Protein AF-A0A2G9QJ22-F1 (afdb_monomer)

pLDDT: mean 87.69, std 11.63, range [51.34, 98.25]

Secondary structure (DSSP, 8-state):
-PPPTT-EEEEEEES-GGGS-HHHHHHHHHHHEEEEEEEEEE--TT-EEEE-TT-HHHHHHHHHHHHHHHGGG--HHHHHHHHS-TTT-----EEEE--HHHHHHHHHTSTHHHHHHHH-HHHHHHHHHHHHT-

Nearest PDB structures (foldseek):
  3g5t-assembly1_A  TM=6.408E-01  e=1.961E-02  Saccharomyces cerevisiae
  5nno-assembly1_B  TM=2.660E-01  e=1.309E+00  Trypanosoma brucei
  4zwt-assembly1_C  TM=2.761E-01  e=7.210E+00  Tequatrovirus T4

InterPro domains:
  IPR013216 Methyltransferase type 11 [PF08241] (4-41)
  IPR029063 S-adenosyl-L-methionine-dependent methyltransferase superfamily [G3DSA:3.40.50.150] (1-134)
  IPR029063 S-adenosyl-L-methionine-dependent methyltransferase superfamily [SSF53335] (4-89)
  IPR051052 Diverse substrate methyltransferase [PTHR44942] (3-127)

Radius of gyration: 18.24 Å; Cα contacts (8 Å, |Δi|>4): 134; chains: 1; bounding box: 42×34×46 Å

Organism: Aquarana catesbeiana (NCBI:txid8400)

Sequence (134 aa):
MSVGEASVDLLTSSVAAHYFTIEPFLKEVDRILKPGGCLAIFTFLPSIEVHYKDCSEQMTQVFAEMVDSLAPYEHKKIKHLRNGYKEMIENIVTKIRMPLARLLGFIQTFPMYPIYLQTKPEEAKKMMRTAEER

Mean predicted aligned error: 5.73 Å

Foldseek 3Di:
DDAQFQAAQEAEDEPPPLVDDVPVVVVVVNRRHHVNHDYYYDYAPPAEFEDEDPCRVVLRVLLVVLVVLLVVQDDPSVVCVVPPCPVPDDPDHHYDYDDLVVSLVVSCPPPSLVVCCVVPVVVSVVSSVVSVVD

Structure (mmCIF, N/CA/C/O backbone):
data_AF-A0A2G9QJ22-F1
#
_entry.id   AF-A0A2G9QJ22-F1
#
loop_
_atom_site.group_PDB
_atom_site.id
_atom_site.type_symbol
_atom_site.label_atom_id
_atom_site.label_alt_id
_atom_site.label_comp_id
_atom_site.label_asym_id
_atom_site.label_entity_id
_atom_site.label_seq_id
_atom_site.pdbx_PDB_ins_code
_atom_site.Cartn_x
_atom_site.Cartn_y
_atom_site.Cartn_z
_atom_site.occupancy
_atom_site.B_iso_or_equiv
_atom_site.auth_seq_id
_atom_site.auth_comp_id
_atom_site.auth_asym_id
_atom_site.auth_atom_id
_atom_site.pdbx_PDB_model_num
ATOM 1 N N . MET A 1 1 ? 26.737 3.025 -7.957 1.00 56.22 1 MET A N 1
ATOM 2 C CA . MET A 1 1 ? 26.806 1.872 -8.879 1.00 56.22 1 MET A CA 1
ATOM 3 C C . MET A 1 1 ? 25.707 2.075 -9.909 1.00 56.22 1 MET A C 1
ATOM 5 O O . MET A 1 1 ? 24.576 2.276 -9.487 1.00 56.22 1 MET A O 1
ATOM 9 N N . SER A 1 2 ? 26.024 2.157 -11.202 1.00 84.19 2 SER A N 1
ATOM 10 C CA . SER A 1 2 ? 25.013 2.270 -12.265 1.00 84.19 2 SER A CA 1
ATOM 11 C C . SER A 1 2 ? 24.601 0.880 -12.749 1.00 84.19 2 SER A C 1
ATOM 13 O O . SER A 1 2 ? 25.402 -0.054 -12.713 1.00 84.19 2 SER A O 1
ATOM 15 N N . VAL A 1 3 ? 23.346 0.736 -13.173 1.00 91.56 3 VAL A N 1
ATOM 16 C CA . VAL A 1 3 ? 22.840 -0.497 -13.791 1.00 91.56 3 VAL A CA 1
ATOM 17 C C . VAL A 1 3 ? 23.264 -0.516 -15.262 1.00 91.56 3 VAL A C 1
ATOM 19 O O . VAL A 1 3 ? 23.168 0.511 -15.944 1.00 91.56 3 VAL A O 1
ATOM 22 N N . GLY A 1 4 ? 23.766 -1.659 -15.731 1.00 95.69 4 GLY A N 1
ATOM 23 C CA . GLY A 1 4 ? 24.213 -1.840 -17.112 1.00 95.69 4 GLY A CA 1
ATOM 24 C C . GLY A 1 4 ? 23.077 -1.684 -18.125 1.00 95.69 4 GLY A C 1
ATOM 25 O O . GLY A 1 4 ? 21.899 -1.766 -17.783 1.00 95.69 4 GLY A O 1
ATOM 26 N N . GLU A 1 5 ? 23.433 -1.419 -19.378 1.00 97.19 5 GLU A N 1
ATOM 27 C CA . GLU A 1 5 ? 22.467 -1.478 -20.481 1.00 97.19 5 GLU A CA 1
ATOM 28 C C . GLU A 1 5 ? 22.064 -2.928 -20.741 1.00 97.19 5 GLU A C 1
ATOM 30 O O . GLU A 1 5 ? 22.910 -3.820 -20.646 1.00 97.19 5 GLU A O 1
ATOM 35 N N . ALA A 1 6 ? 20.784 -3.161 -21.047 1.00 97.12 6 ALA A N 1
ATOM 36 C CA . ALA A 1 6 ? 20.231 -4.489 -21.318 1.00 97.12 6 ALA A CA 1
ATOM 37 C C . ALA A 1 6 ? 20.720 -5.571 -20.328 1.00 97.12 6 ALA A C 1
ATOM 39 O O . ALA A 1 6 ? 21.077 -6.685 -20.714 1.00 97.12 6 ALA A O 1
ATOM 40 N N . SER A 1 7 ? 20.783 -5.240 -19.034 1.00 97.62 7 SER A N 1
ATOM 41 C CA . SER A 1 7 ? 21.314 -6.129 -17.994 1.00 97.62 7 SER A CA 1
ATOM 42 C C . SER A 1 7 ? 20.243 -6.689 -17.060 1.00 97.62 7 SER A C 1
ATOM 44 O O . SER A 1 7 ? 20.546 -7.566 -16.256 1.00 97.62 7 SER A O 1
ATOM 46 N N . VAL A 1 8 ? 19.007 -6.193 -17.143 1.00 97.81 8 VAL A N 1
ATOM 47 C CA . VAL A 1 8 ? 17.914 -6.523 -16.222 1.00 97.81 8 VAL A CA 1
ATOM 48 C C . VAL A 1 8 ? 16.861 -7.378 -16.923 1.00 97.81 8 VAL A C 1
ATOM 50 O O . VAL A 1 8 ? 16.349 -7.008 -17.975 1.00 97.81 8 VAL A O 1
ATOM 53 N N . ASP A 1 9 ? 16.519 -8.518 -16.324 1.00 97.56 9 ASP A N 1
ATOM 54 C CA . ASP A 1 9 ? 15.427 -9.380 -16.795 1.00 97.56 9 ASP A CA 1
ATOM 55 C C . ASP A 1 9 ? 14.061 -8.927 -16.247 1.00 97.56 9 ASP A C 1
ATOM 57 O O . ASP A 1 9 ? 13.062 -8.945 -16.961 1.00 97.56 9 ASP A O 1
ATOM 61 N N . LEU A 1 10 ? 14.017 -8.493 -14.982 1.00 95.81 10 LEU A N 1
ATOM 62 C CA . LEU A 1 10 ? 12.803 -8.054 -14.292 1.00 95.81 10 LEU A CA 1
ATOM 63 C C . LEU A 1 10 ? 13.075 -6.793 -13.469 1.00 95.81 10 LEU A C 1
ATOM 65 O O . LEU A 1 10 ? 13.927 -6.788 -12.580 1.00 95.81 10 LEU A O 1
ATOM 69 N N . LEU A 1 11 ? 12.296 -5.747 -13.728 1.00 94.44 11 LEU A N 1
ATOM 70 C CA . LEU A 1 11 ? 12.246 -4.525 -12.940 1.00 94.44 11 LEU A CA 1
ATOM 71 C C . LEU A 1 11 ? 10.888 -4.428 -12.249 1.00 94.44 11 LEU A C 1
ATOM 73 O O . LEU A 1 11 ? 9.846 -4.529 -12.892 1.00 94.44 11 LEU A O 1
ATOM 77 N N . THR A 1 12 ? 10.889 -4.182 -10.942 1.00 92.25 12 THR A N 1
ATOM 78 C CA . THR A 1 12 ? 9.652 -4.033 -10.170 1.00 92.25 12 THR A CA 1
ATOM 79 C C . THR A 1 12 ? 9.559 -2.670 -9.500 1.00 92.25 12 THR A C 1
ATOM 81 O O . THR A 1 12 ? 10.532 -2.220 -8.895 1.00 92.25 12 THR A O 1
ATOM 84 N N . SER A 1 13 ? 8.374 -2.059 -9.507 1.00 88.94 13 SER A N 1
ATOM 85 C CA . SER A 1 13 ? 8.044 -0.925 -8.636 1.00 88.94 13 SER A CA 1
ATOM 86 C C . SER A 1 13 ? 6.803 -1.244 -7.809 1.00 88.94 13 SER A C 1
ATOM 88 O O . SER A 1 13 ? 5.695 -1.335 -8.335 1.00 88.94 13 SER A O 1
ATOM 90 N N . SER A 1 14 ? 6.996 -1.405 -6.501 1.00 85.69 14 SER A N 1
ATOM 91 C CA . SER A 1 14 ? 5.926 -1.689 -5.545 1.00 85.69 14 SER A CA 1
ATOM 92 C C . SER A 1 14 ? 5.569 -0.422 -4.781 1.00 85.69 14 SER A C 1
ATOM 94 O O . SER A 1 14 ? 6.407 0.120 -4.062 1.00 85.69 14 SER A O 1
ATOM 96 N N . VAL A 1 15 ? 4.339 0.072 -4.947 1.00 82.44 15 VAL A N 1
ATOM 97 C CA . VAL A 1 15 ? 3.783 1.209 -4.183 1.00 82.44 15 VAL A CA 1
ATOM 98 C C . VAL A 1 15 ? 4.616 2.500 -4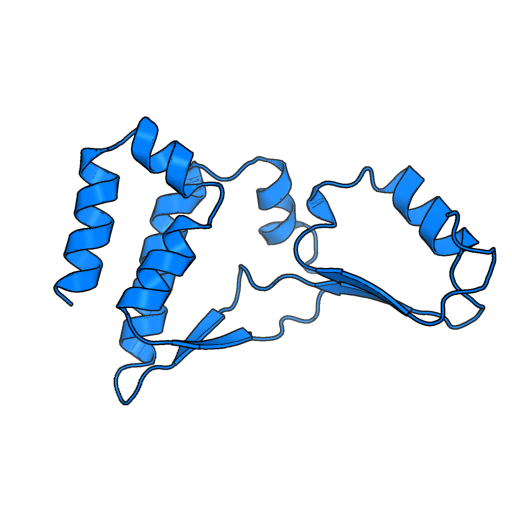.315 1.00 82.44 15 VAL A C 1
ATOM 100 O O . VAL A 1 15 ? 4.526 3.394 -3.483 1.00 82.44 15 VAL A O 1
ATOM 103 N N . ALA A 1 16 ? 5.417 2.643 -5.377 1.00 86.50 16 ALA A N 1
ATOM 104 C CA . ALA A 1 16 ? 6.346 3.771 -5.523 1.00 86.50 16 ALA A CA 1
ATOM 105 C C . 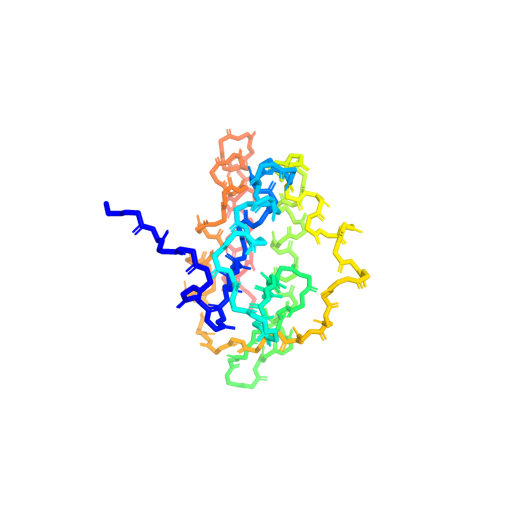ALA A 1 16 ? 6.255 4.497 -6.870 1.00 86.50 16 ALA A C 1
ATOM 107 O O . ALA A 1 16 ? 6.544 5.690 -6.927 1.00 86.50 16 ALA A O 1
ATOM 108 N N . ALA A 1 17 ? 5.802 3.830 -7.936 1.00 84.19 17 ALA A N 1
ATOM 109 C CA . ALA A 1 17 ? 5.822 4.378 -9.298 1.00 84.19 17 ALA A CA 1
ATOM 110 C C . ALA A 1 17 ? 5.142 5.755 -9.435 1.00 84.19 17 ALA A C 1
ATOM 112 O O . ALA A 1 17 ? 5.591 6.608 -10.192 1.00 84.19 17 ALA A O 1
ATOM 113 N N . HIS A 1 18 ? 4.114 6.025 -8.629 1.00 82.12 18 HIS A N 1
ATOM 114 C CA . HIS A 1 18 ? 3.408 7.307 -8.593 1.00 82.12 18 HIS A CA 1
ATOM 115 C C . HIS A 1 18 ? 4.243 8.502 -8.082 1.00 82.12 18 HIS A C 1
ATOM 117 O O . HIS A 1 18 ? 3.814 9.651 -8.205 1.00 82.12 18 HIS A O 1
ATOM 123 N N . TYR A 1 19 ? 5.428 8.268 -7.511 1.00 86.56 19 TYR A N 1
ATOM 124 C CA . TYR A 1 19 ? 6.372 9.327 -7.150 1.00 86.56 19 TYR A CA 1
ATOM 125 C C . TYR A 1 19 ? 7.313 9.720 -8.287 1.00 86.56 19 TYR A C 1
ATOM 127 O O . TYR A 1 19 ? 7.878 10.817 -8.225 1.00 86.56 19 TYR A O 1
ATOM 135 N N . PHE A 1 20 ? 7.465 8.869 -9.302 1.00 88.12 20 PHE A N 1
ATOM 136 C CA . PHE A 1 20 ? 8.432 9.057 -10.375 1.00 88.12 20 PHE A CA 1
ATOM 137 C C . PHE A 1 20 ? 7.954 10.073 -11.410 1.00 88.12 20 PHE A C 1
ATOM 139 O O . PHE A 1 20 ? 6.758 10.262 -11.637 1.00 88.12 20 PHE A O 1
ATOM 146 N N . THR A 1 21 ? 8.917 10.704 -12.077 1.00 88.56 21 THR A N 1
ATOM 147 C CA . THR A 1 21 ? 8.658 11.383 -13.345 1.00 88.56 21 THR A CA 1
ATOM 148 C C . THR A 1 21 ? 8.633 10.311 -14.431 1.00 88.56 21 THR A C 1
ATOM 150 O O . THR A 1 21 ? 9.654 9.670 -14.675 1.00 88.56 21 THR A O 1
ATOM 153 N N . ILE A 1 22 ? 7.468 10.096 -15.047 1.00 84.25 22 ILE A N 1
ATOM 154 C CA . ILE A 1 22 ? 7.218 8.941 -15.924 1.00 84.25 22 ILE A CA 1
ATOM 155 C C . ILE A 1 22 ? 8.178 8.899 -17.117 1.00 84.25 22 ILE A C 1
ATOM 157 O O . ILE A 1 22 ? 8.787 7.865 -17.357 1.00 84.25 22 ILE A O 1
ATOM 161 N N . GLU A 1 23 ? 8.381 10.011 -17.825 1.00 89.50 23 GLU A N 1
ATOM 162 C CA . GLU A 1 23 ? 9.232 10.026 -19.024 1.00 89.50 23 GLU A CA 1
ATOM 163 C C . GLU A 1 23 ? 10.702 9.635 -18.755 1.00 89.50 23 GLU A C 1
ATOM 165 O O . GLU A 1 23 ? 11.191 8.714 -19.410 1.00 89.50 23 GLU A O 1
ATOM 170 N N . PRO A 1 24 ? 11.434 10.259 -17.804 1.00 93.75 24 PRO A N 1
ATOM 171 C CA . PRO A 1 24 ? 12.780 9.808 -17.449 1.00 93.75 24 PRO A CA 1
ATOM 172 C C . PRO A 1 24 ? 12.825 8.369 -16.934 1.00 93.75 24 PRO A C 1
ATOM 174 O O . PRO A 1 24 ? 13.774 7.650 -17.226 1.00 93.75 24 PRO A O 1
ATOM 177 N N . PHE A 1 25 ? 11.807 7.949 -16.177 1.00 92.38 25 PHE A N 1
ATOM 178 C CA . PHE A 1 25 ? 11.732 6.590 -15.653 1.00 92.38 25 PHE A CA 1
ATOM 179 C C . PHE A 1 25 ? 11.626 5.559 -16.780 1.00 92.38 25 PHE A C 1
ATOM 181 O O . PHE A 1 25 ? 12.405 4.613 -16.798 1.00 92.38 25 PHE A O 1
ATOM 188 N N . LEU A 1 26 ? 10.727 5.764 -17.746 1.00 91.38 26 LEU A N 1
ATOM 189 C CA . LEU A 1 26 ? 10.548 4.844 -18.872 1.00 91.38 26 LEU A CA 1
ATOM 190 C C . LEU A 1 26 ? 11.781 4.788 -19.783 1.00 91.38 26 LEU A C 1
ATOM 192 O O . LEU A 1 26 ? 12.165 3.705 -20.205 1.00 91.38 26 LEU A O 1
ATOM 196 N N . LYS A 1 27 ? 12.472 5.915 -20.005 1.00 94.94 27 LYS A N 1
ATOM 197 C CA . LYS A 1 27 ? 13.751 5.914 -20.742 1.00 94.94 27 LYS A CA 1
ATOM 198 C C . LYS A 1 27 ? 14.803 5.029 -20.076 1.00 94.94 27 LYS A C 1
ATOM 200 O O . LYS A 1 27 ? 15.550 4.336 -20.758 1.00 94.94 27 LYS A O 1
ATOM 205 N N . GLU A 1 28 ? 14.868 5.061 -18.749 1.00 96.38 28 GLU A N 1
ATOM 206 C CA . GLU A 1 28 ? 15.812 4.233 -18.003 1.00 96.38 28 GLU A CA 1
ATOM 207 C C . GLU A 1 28 ? 15.387 2.762 -17.985 1.00 96.38 28 GLU A C 1
ATOM 209 O O . GLU A 1 28 ? 16.238 1.887 -18.115 1.00 96.38 28 GLU A O 1
ATOM 214 N N . VAL A 1 29 ? 14.082 2.485 -17.888 1.00 94.69 29 VAL A N 1
ATOM 215 C CA . VAL A 1 29 ? 13.515 1.134 -18.029 1.00 94.69 29 VAL A CA 1
ATOM 216 C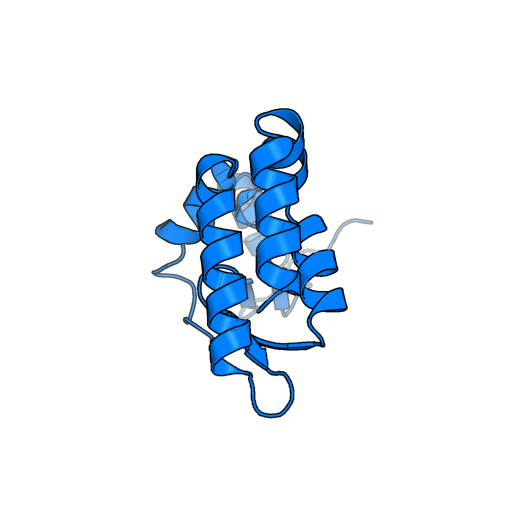 C . VAL A 1 29 ? 13.941 0.522 -19.366 1.00 94.69 29 VAL A C 1
ATOM 218 O O . VAL A 1 29 ? 14.508 -0.569 -19.372 1.00 94.69 29 VAL A O 1
ATOM 221 N N . ASP A 1 30 ? 13.740 1.244 -20.471 1.00 95.56 30 ASP A N 1
ATOM 222 C CA . ASP A 1 30 ? 14.104 0.787 -21.817 1.00 95.56 30 ASP A CA 1
ATOM 223 C C . ASP A 1 30 ? 15.612 0.554 -21.958 1.00 95.56 30 ASP A C 1
ATOM 225 O O . ASP A 1 30 ? 16.041 -0.403 -22.600 1.00 95.56 30 ASP A O 1
ATOM 229 N N . ARG A 1 31 ? 16.435 1.404 -21.330 1.00 97.62 31 ARG A N 1
ATOM 230 C CA . ARG A 1 31 ? 17.896 1.276 -21.365 1.00 97.62 31 ARG A CA 1
ATOM 231 C C . ARG A 1 31 ? 18.382 0.011 -20.653 1.00 97.62 31 ARG A C 1
ATOM 233 O O . ARG A 1 31 ? 19.322 -0.633 -21.118 1.00 97.62 31 ARG A O 1
ATOM 240 N N . ILE A 1 32 ? 17.808 -0.318 -19.494 1.00 97.50 32 ILE A N 1
ATOM 241 C CA . ILE A 1 32 ? 18.342 -1.378 -18.623 1.00 97.50 32 ILE A CA 1
ATOM 242 C C . ILE A 1 32 ? 17.709 -2.747 -18.862 1.00 97.50 32 ILE A C 1
ATOM 244 O O . ILE A 1 32 ? 18.345 -3.754 -18.540 1.00 97.50 32 ILE A O 1
ATOM 248 N N . LEU A 1 33 ? 16.483 -2.812 -19.388 1.00 97.88 33 LEU A N 1
ATOM 249 C CA . LEU A 1 33 ? 15.818 -4.083 -19.658 1.00 97.88 33 LEU A CA 1
ATOM 250 C C . LEU A 1 33 ? 16.442 -4.791 -20.862 1.00 97.88 33 LEU A C 1
ATOM 252 O O . LEU A 1 33 ? 16.747 -4.195 -21.892 1.00 97.88 33 LEU A O 1
ATOM 256 N N . LYS A 1 34 ? 16.620 -6.105 -20.735 1.00 98.25 34 LYS A N 1
ATOM 257 C CA . LYS A 1 34 ? 16.968 -6.974 -21.864 1.00 98.25 34 LYS A CA 1
ATOM 258 C C . LYS A 1 34 ? 15.817 -7.036 -22.876 1.00 98.25 34 LYS A C 1
ATOM 260 O O . LYS A 1 34 ? 14.661 -6.853 -22.488 1.00 98.25 34 LYS A O 1
ATOM 265 N N . PRO A 1 35 ? 16.082 -7.403 -24.144 1.00 96.50 35 PRO A N 1
ATOM 266 C CA . PRO A 1 35 ? 15.025 -7.846 -25.049 1.00 96.50 35 PRO A CA 1
ATOM 267 C C . PRO A 1 35 ? 14.189 -8.959 -24.394 1.00 96.50 35 PRO A C 1
ATOM 269 O O . PRO A 1 35 ? 14.733 -9.981 -23.983 1.00 96.50 35 PRO A O 1
ATOM 272 N N . GLY A 1 36 ? 12.877 -8.743 -24.266 1.00 93.88 36 GLY A N 1
ATOM 273 C CA . GLY A 1 36 ? 11.965 -9.660 -23.568 1.00 93.88 36 GLY A CA 1
ATOM 274 C C . GLY A 1 36 ? 11.927 -9.520 -22.038 1.00 93.88 36 GLY A C 1
ATOM 275 O O . GLY A 1 36 ? 11.225 -10.288 -21.385 1.00 93.88 36 GLY A O 1
ATOM 276 N N . GLY A 1 37 ? 12.651 -8.558 -21.462 1.00 94.81 37 GLY A N 1
ATOM 277 C CA . GLY A 1 37 ? 12.573 -8.217 -20.044 1.00 94.81 37 GLY A CA 1
ATOM 278 C C . GLY A 1 37 ? 11.230 -7.589 -19.662 1.00 94.81 37 GLY A C 1
ATOM 279 O O . GLY A 1 37 ? 10.490 -7.087 -20.508 1.00 94.81 37 GLY A O 1
ATOM 280 N N . CYS A 1 38 ? 10.908 -7.614 -18.369 1.00 93.56 38 CYS A N 1
ATOM 281 C CA . CYS A 1 38 ? 9.608 -7.190 -17.855 1.00 93.56 38 CYS A CA 1
ATOM 282 C C . CYS A 1 38 ? 9.730 -6.026 -16.866 1.00 93.56 38 CYS A C 1
ATOM 284 O O . CYS A 1 38 ? 10.545 -6.060 -15.943 1.00 93.56 38 CYS A O 1
ATOM 286 N N . LEU A 1 39 ? 8.862 -5.024 -17.020 1.00 91.50 39 LEU A N 1
ATOM 287 C CA . LEU A 1 39 ? 8.546 -4.055 -15.976 1.00 91.50 39 LEU A CA 1
ATOM 288 C C . LEU A 1 39 ? 7.218 -4.454 -15.321 1.00 91.50 39 LEU A C 1
ATOM 290 O O . LEU A 1 39 ? 6.183 -4.471 -15.982 1.00 91.50 39 LEU A O 1
ATOM 294 N N . ALA A 1 40 ? 7.239 -4.703 -14.013 1.00 87.69 40 ALA A N 1
ATOM 295 C CA . ALA A 1 40 ? 6.046 -4.951 -13.212 1.00 87.69 40 ALA A CA 1
ATOM 296 C C . ALA A 1 40 ? 5.833 -3.819 -12.195 1.00 87.69 40 ALA A C 1
ATOM 298 O O . ALA A 1 40 ? 6.650 -3.592 -11.299 1.00 87.69 40 ALA A O 1
ATOM 299 N N . ILE A 1 41 ? 4.712 -3.109 -12.309 1.00 83.75 41 ILE A N 1
ATOM 300 C CA . ILE A 1 41 ? 4.297 -2.084 -11.345 1.00 83.75 41 ILE A CA 1
ATOM 301 C C . ILE A 1 41 ? 3.085 -2.612 -10.586 1.00 83.75 41 ILE A C 1
ATOM 303 O O . ILE A 1 41 ? 2.121 -3.050 -11.203 1.00 83.75 41 ILE A O 1
ATOM 307 N N . PHE A 1 42 ? 3.112 -2.559 -9.256 1.00 79.50 42 PHE A N 1
ATOM 308 C CA . PHE A 1 42 ? 2.003 -3.046 -8.438 1.00 79.50 42 PHE A CA 1
ATOM 309 C C . PHE A 1 42 ? 1.778 -2.207 -7.179 1.00 79.50 42 PHE A C 1
ATOM 311 O O . PHE A 1 42 ? 2.656 -1.495 -6.687 1.00 79.50 42 PHE A O 1
ATOM 318 N N . THR A 1 43 ? 0.553 -2.278 -6.665 1.00 77.44 43 THR A N 1
ATOM 319 C CA . THR A 1 43 ? 0.100 -1.614 -5.439 1.00 77.44 43 THR A CA 1
ATOM 320 C C . THR A 1 43 ? -0.893 -2.515 -4.714 1.00 77.44 43 THR A C 1
ATOM 322 O O . THR A 1 43 ? -1.502 -3.379 -5.337 1.00 77.44 43 THR A O 1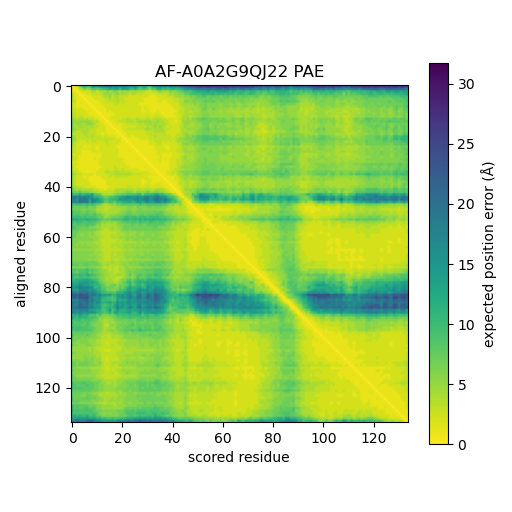
ATOM 325 N N . PHE A 1 44 ? -1.075 -2.310 -3.411 1.00 71.88 44 PHE A N 1
ATOM 326 C CA . PHE A 1 44 ? -2.032 -3.077 -2.604 1.00 71.88 44 PHE A CA 1
ATOM 327 C C . PHE A 1 44 ? -3.262 -2.260 -2.170 1.00 71.88 44 PHE A C 1
ATOM 329 O O . PHE A 1 44 ? -4.230 -2.816 -1.665 1.00 71.88 44 PHE A O 1
ATOM 336 N N . LEU A 1 45 ? -3.252 -0.933 -2.344 1.00 66.38 45 LEU A N 1
ATOM 337 C CA . LEU A 1 45 ? -4.173 -0.040 -1.627 1.00 66.38 45 LEU A CA 1
ATOM 338 C C . LEU A 1 45 ? -5.647 0.033 -2.08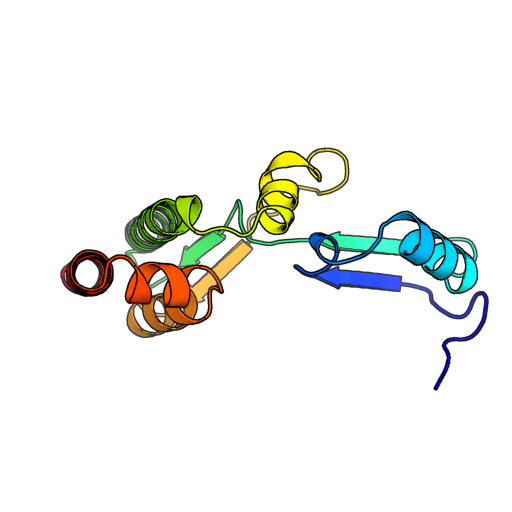2 1.00 66.38 45 LEU A C 1
ATOM 340 O O . LEU A 1 45 ? -6.415 0.645 -1.342 1.00 66.38 45 LEU A O 1
ATOM 344 N N . PRO A 1 46 ? -6.118 -0.568 -3.192 1.00 60.53 46 PRO A N 1
ATOM 345 C CA . PRO A 1 46 ? -7.563 -0.686 -3.393 1.00 60.53 46 PRO A CA 1
ATOM 346 C C . PRO A 1 46 ? -8.152 -2.041 -2.970 1.00 60.53 46 PRO A C 1
ATOM 348 O O . PRO A 1 46 ? -9.370 -2.183 -2.999 1.00 60.53 46 PRO A O 1
ATOM 351 N N . SER A 1 47 ? -7.355 -3.058 -2.614 1.00 72.44 47 SER A N 1
ATOM 352 C CA . SER A 1 47 ? -7.883 -4.424 -2.439 1.00 72.44 47 SER A CA 1
ATOM 353 C C . SER A 1 47 ? -7.089 -5.235 -1.416 1.00 72.44 47 SER A C 1
ATOM 355 O O . SER A 1 47 ? -6.327 -6.129 -1.783 1.00 72.44 47 SER A O 1
ATOM 357 N N . ILE A 1 48 ? -7.269 -4.926 -0.129 1.00 85.88 48 ILE A N 1
ATOM 358 C CA . ILE A 1 48 ? -6.735 -5.732 0.976 1.00 85.88 48 ILE A CA 1
ATOM 359 C C . ILE A 1 48 ? -7.871 -6.452 1.699 1.00 85.88 48 ILE A C 1
ATOM 361 O O . ILE A 1 48 ? -8.828 -5.819 2.131 1.00 85.88 48 ILE A O 1
ATOM 365 N N . GLU A 1 49 ? -7.696 -7.753 1.912 1.00 91.88 49 GLU A N 1
ATOM 366 C CA . GLU A 1 49 ? -8.439 -8.522 2.910 1.00 91.88 49 GLU A CA 1
ATOM 367 C C . GLU A 1 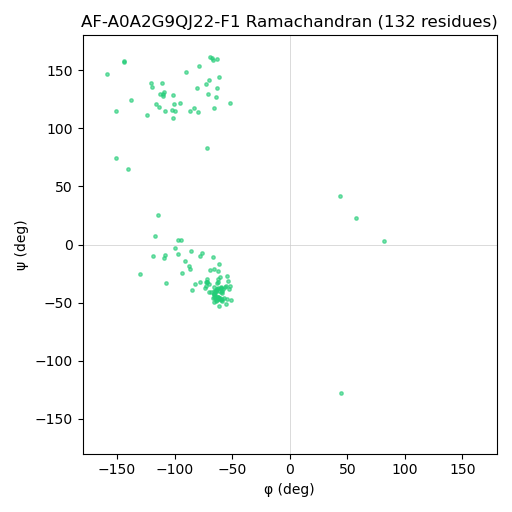49 ? -7.564 -8.726 4.149 1.00 91.88 49 GLU A C 1
ATOM 369 O O . GLU A 1 49 ? -6.429 -9.213 4.048 1.00 91.88 49 GLU A O 1
ATOM 374 N N . VAL A 1 50 ? -8.098 -8.402 5.325 1.00 93.88 50 VAL A N 1
ATOM 375 C CA . VAL A 1 50 ? -7.411 -8.594 6.605 1.00 93.88 50 VAL A CA 1
ATOM 376 C C . VAL A 1 50 ? -7.947 -9.845 7.280 1.00 93.88 50 VAL A C 1
ATOM 378 O O . VAL A 1 50 ? -9.066 -9.885 7.775 1.00 93.88 50 VAL A O 1
ATOM 381 N N . HIS A 1 51 ? -7.123 -10.885 7.309 1.00 94.06 51 HIS A N 1
ATOM 382 C CA . HIS A 1 51 ? -7.474 -12.186 7.859 1.00 94.06 51 HIS A CA 1
ATOM 383 C C . HIS A 1 51 ? -7.010 -12.306 9.310 1.00 94.06 51 HIS A C 1
ATOM 385 O O . HIS A 1 51 ? -5.811 -12.218 9.601 1.00 94.06 51 HIS A O 1
ATOM 391 N N . TYR A 1 52 ? -7.946 -12.569 10.217 1.00 93.50 52 TYR A N 1
ATOM 392 C CA . TYR A 1 52 ? -7.644 -12.842 11.618 1.00 93.50 52 TYR A CA 1
ATOM 393 C C . TYR A 1 52 ? -8.698 -13.770 12.216 1.00 93.50 52 TYR A C 1
ATOM 395 O O . TYR A 1 52 ? -9.859 -13.394 12.340 1.00 93.50 52 TYR A O 1
ATOM 403 N N . LYS A 1 53 ? -8.268 -14.978 12.600 1.00 91.62 53 LYS A N 1
ATOM 404 C CA . LYS A 1 53 ? -9.128 -16.009 13.202 1.00 91.62 53 LYS A CA 1
ATOM 405 C C . LYS A 1 53 ? -10.460 -16.139 12.435 1.00 91.62 53 LYS A C 1
ATOM 407 O O . LYS A 1 53 ? -10.445 -16.310 11.219 1.00 91.62 53 LYS A O 1
ATOM 412 N N . ASP A 1 54 ? -11.572 -16.065 13.149 1.00 92.38 54 ASP A N 1
ATOM 413 C CA . ASP A 1 54 ? -12.955 -16.144 12.698 1.00 92.38 54 ASP A CA 1
ATOM 414 C C . ASP A 1 54 ? -13.598 -14.770 12.421 1.00 92.38 54 ASP A C 1
ATOM 416 O O . ASP A 1 54 ? -14.760 -14.716 12.036 1.00 92.38 54 ASP A O 1
ATOM 420 N N . CYS A 1 55 ? -12.852 -13.662 12.536 1.00 92.19 55 CYS A N 1
ATOM 421 C CA . CYS A 1 55 ? -13.368 -12.299 12.349 1.00 92.19 55 CYS A CA 1
ATOM 422 C C . CYS A 1 55 ? -12.770 -11.552 11.139 1.00 92.19 55 CYS A C 1
ATOM 424 O O . CYS A 1 55 ? -12.757 -10.323 11.100 1.00 92.19 55 CYS A O 1
ATOM 426 N N . SER A 1 56 ? -12.291 -12.269 10.116 1.00 93.75 56 SER A N 1
ATOM 427 C CA . SER A 1 56 ? -11.661 -11.679 8.918 1.00 93.75 56 SER A CA 1
ATOM 428 C C . SER A 1 56 ? -12.542 -10.666 8.169 1.00 93.75 56 SER A C 1
ATOM 430 O O . SER A 1 56 ? -12.040 -9.660 7.668 1.00 93.75 56 SER A O 1
ATOM 432 N N . GLU A 1 57 ? -13.856 -10.892 8.096 1.00 93.56 57 GLU A N 1
ATOM 433 C CA . GLU A 1 57 ? -14.788 -9.950 7.458 1.00 93.56 57 GLU A CA 1
ATOM 434 C C . GLU A 1 57 ? -14.860 -8.631 8.239 1.00 93.56 57 GLU A C 1
ATOM 436 O O . GLU A 1 57 ? -14.623 -7.560 7.680 1.00 93.56 57 GLU A O 1
ATOM 441 N N . GLN A 1 58 ? -15.059 -8.716 9.557 1.00 93.75 58 GLN A N 1
ATOM 442 C CA . GLN A 1 58 ? -15.059 -7.562 10.457 1.00 93.75 58 GLN A CA 1
ATOM 443 C C . GLN A 1 58 ? -13.722 -6.808 10.415 1.00 93.75 58 GLN A C 1
ATOM 445 O O . GLN A 1 58 ? -13.701 -5.582 10.354 1.00 93.75 58 GLN A O 1
ATOM 450 N N . MET A 1 59 ? -12.599 -7.527 10.394 1.00 94.19 59 MET A N 1
ATOM 451 C CA . MET A 1 59 ? -11.260 -6.942 10.298 1.00 94.19 59 MET A CA 1
ATOM 452 C C . MET A 1 59 ? -11.028 -6.214 8.973 1.00 94.19 59 MET A C 1
ATOM 454 O O . MET A 1 59 ? -10.434 -5.135 8.952 1.00 94.19 59 MET A O 1
ATOM 458 N N . THR A 1 60 ? -11.513 -6.783 7.870 1.00 93.94 60 THR A N 1
ATOM 459 C CA . THR A 1 60 ? -11.447 -6.154 6.546 1.00 93.94 60 THR A CA 1
ATOM 460 C C . THR A 1 60 ? -12.306 -4.891 6.503 1.00 93.94 60 THR A C 1
ATOM 462 O O . THR A 1 60 ? -11.862 -3.868 5.985 1.00 93.94 60 THR A O 1
ATOM 465 N N . GLN A 1 61 ? -13.486 -4.925 7.125 1.00 93.38 61 GLN A N 1
ATOM 466 C CA . GLN A 1 61 ? -14.374 -3.772 7.239 1.00 93.38 61 GLN A CA 1
ATOM 467 C C . GLN A 1 61 ? -13.761 -2.646 8.087 1.00 93.38 61 GLN A C 1
ATOM 469 O O . GLN A 1 61 ? -13.749 -1.492 7.662 1.00 93.38 61 GLN A O 1
ATOM 474 N N . VAL A 1 62 ? -13.185 -2.969 9.253 1.00 93.50 62 VAL A N 1
ATOM 475 C CA . VAL A 1 62 ? -12.463 -1.998 10.097 1.00 93.50 62 VAL A CA 1
ATOM 476 C C . VAL A 1 62 ? -11.322 -1.351 9.314 1.00 93.50 62 VAL A C 1
ATOM 478 O O . VAL A 1 62 ? -11.184 -0.130 9.324 1.00 93.50 62 VAL A O 1
ATOM 481 N N . PHE A 1 63 ? -10.532 -2.146 8.589 1.00 93.38 63 PHE A N 1
ATOM 482 C CA . PHE A 1 63 ? -9.466 -1.616 7.745 1.00 93.38 63 PHE A CA 1
ATOM 483 C C . PHE A 1 63 ? -9.998 -0.650 6.678 1.00 93.38 63 PHE A C 1
ATOM 485 O O . PHE A 1 63 ? -9.464 0.451 6.547 1.00 93.38 63 PHE A O 1
ATOM 492 N N . ALA A 1 64 ? -11.053 -1.030 5.951 1.00 91.94 64 ALA A N 1
ATOM 493 C CA . ALA A 1 64 ? -11.646 -0.198 4.908 1.00 91.94 64 ALA A CA 1
ATOM 494 C C . ALA A 1 64 ? -12.124 1.159 5.454 1.00 91.94 64 ALA A C 1
ATOM 496 O O . ALA A 1 64 ? -11.753 2.199 4.916 1.00 91.94 64 ALA A O 1
ATOM 497 N N . GLU A 1 65 ? -12.845 1.169 6.578 1.00 92.88 65 GLU A N 1
ATOM 498 C CA . GLU A 1 65 ? -13.336 2.403 7.209 1.00 92.88 65 GLU A CA 1
ATOM 499 C C . GLU A 1 65 ? -12.206 3.325 7.691 1.00 92.88 65 GLU A C 1
ATOM 501 O O . GLU A 1 65 ? -12.284 4.555 7.570 1.00 92.88 65 GLU A O 1
ATOM 506 N N . MET A 1 66 ? -11.130 2.745 8.233 1.00 93.81 66 MET A N 1
ATOM 507 C CA . MET A 1 66 ? -9.952 3.514 8.635 1.00 93.81 66 MET A CA 1
ATOM 508 C C . MET A 1 66 ? -9.255 4.128 7.416 1.00 93.81 66 MET A C 1
ATOM 510 O O . MET A 1 66 ? -8.878 5.298 7.452 1.00 93.81 66 MET A O 1
ATOM 514 N N . VAL A 1 67 ? -9.115 3.378 6.319 1.00 91.69 67 VAL A N 1
ATOM 515 C CA . VAL A 1 67 ? -8.542 3.893 5.065 1.00 91.69 67 VAL A CA 1
ATOM 516 C C . VAL A 1 67 ? -9.416 4.996 4.464 1.00 91.69 67 VAL A C 1
ATOM 518 O O . VAL A 1 67 ? -8.883 6.014 4.019 1.00 91.69 67 VAL A O 1
ATOM 521 N N . ASP A 1 68 ? -10.740 4.858 4.502 1.00 91.06 68 ASP A N 1
ATOM 522 C CA . ASP A 1 68 ? -11.671 5.886 4.024 1.00 91.06 68 ASP A CA 1
ATOM 523 C C . ASP A 1 68 ? -11.571 7.180 4.838 1.00 91.06 68 ASP A C 1
ATOM 525 O O . ASP A 1 68 ? -11.558 8.273 4.270 1.00 91.06 68 ASP A O 1
ATOM 529 N N . SER A 1 69 ? -11.387 7.069 6.157 1.00 93.31 69 SER A N 1
ATOM 530 C CA . SER A 1 69 ? -11.135 8.222 7.034 1.00 93.31 69 SER A CA 1
ATOM 531 C C . SER A 1 69 ? -9.834 8.958 6.680 1.00 93.31 69 SER A C 1
ATOM 533 O O . SER A 1 69 ? -9.727 10.171 6.866 1.00 93.31 69 SER A O 1
ATOM 535 N N . LEU A 1 70 ? -8.842 8.242 6.139 1.00 92.31 70 LEU A N 1
ATOM 536 C CA . LEU A 1 70 ? -7.554 8.797 5.718 1.00 92.31 70 LEU A CA 1
ATOM 537 C C . LEU A 1 70 ? -7.555 9.348 4.286 1.00 92.31 70 LEU A C 1
ATOM 539 O O . LEU A 1 70 ? -6.713 10.192 3.964 1.00 92.31 70 LEU A O 1
ATOM 543 N N . ALA A 1 71 ? -8.495 8.927 3.438 1.00 89.56 71 ALA A N 1
ATOM 544 C CA . ALA A 1 71 ? -8.556 9.297 2.024 1.00 89.56 71 ALA A CA 1
ATOM 545 C C . ALA A 1 71 ? -8.506 10.821 1.746 1.00 89.56 71 ALA A C 1
ATOM 547 O O . ALA A 1 71 ? -7.828 11.227 0.794 1.00 89.56 71 ALA A O 1
ATOM 548 N N . PRO A 1 72 ? -9.135 11.709 2.551 1.00 91.50 72 PRO A N 1
ATOM 549 C CA . PRO A 1 72 ? -9.042 13.158 2.343 1.00 91.50 72 PRO A CA 1
ATOM 550 C C . PRO A 1 72 ? -7.622 13.727 2.481 1.00 91.50 72 PRO A C 1
ATOM 552 O O . PRO A 1 72 ? -7.329 14.783 1.918 1.00 91.50 72 PRO A O 1
ATOM 555 N N . TYR A 1 73 ? -6.744 13.026 3.200 1.00 91.38 73 TYR A N 1
ATOM 556 C CA . TYR A 1 73 ? -5.374 13.438 3.510 1.00 91.38 73 TYR A CA 1
ATOM 557 C C . TYR A 1 73 ? -4.336 12.823 2.559 1.00 91.38 73 TYR A C 1
ATOM 559 O O . TYR A 1 73 ? -3.133 13.018 2.733 1.00 91.38 73 TYR A O 1
ATOM 567 N N . GLU A 1 74 ? -4.779 12.081 1.541 1.00 87.00 74 GLU A N 1
ATOM 568 C CA . GLU A 1 74 ? -3.901 11.523 0.517 1.00 87.00 74 GLU A CA 1
ATOM 569 C C . GLU A 1 74 ? -3.209 12.618 -0.298 1.00 87.00 74 GLU A C 1
ATOM 571 O O . GLU A 1 74 ? -3.828 13.554 -0.819 1.00 87.00 74 GLU A O 1
ATOM 576 N N . HIS A 1 75 ? -1.903 12.450 -0.502 1.00 85.69 75 HIS A N 1
ATOM 577 C CA . HIS A 1 75 ? -1.160 13.287 -1.432 1.00 85.69 75 HIS A CA 1
ATOM 578 C C . HIS A 1 75 ? -1.721 13.128 -2.856 1.00 85.69 75 HIS A C 1
ATOM 580 O O . HIS A 1 75 ? -2.071 12.026 -3.276 1.00 85.69 75 HIS A O 1
ATOM 586 N N . LYS A 1 76 ? -1.738 14.205 -3.656 1.00 82.69 76 LYS A N 1
ATOM 587 C CA . LYS A 1 76 ? -2.275 14.183 -5.036 1.00 82.69 76 LYS A CA 1
ATOM 588 C C . LYS A 1 76 ? -1.679 13.058 -5.893 1.00 82.69 76 LYS A C 1
ATOM 590 O O . LYS A 1 76 ? -2.393 12.438 -6.672 1.00 82.69 76 LYS A O 1
ATOM 595 N N . LYS A 1 77 ? -0.394 12.747 -5.684 1.00 77.94 77 LYS A N 1
ATOM 596 C CA . LYS A 1 77 ? 0.303 11.638 -6.358 1.00 77.94 77 LYS A CA 1
ATOM 597 C C . LYS A 1 77 ? -0.275 10.253 -6.022 1.00 77.94 77 LYS A C 1
ATOM 599 O O . LYS A 1 77 ? -0.297 9.394 -6.891 1.00 77.94 77 LYS A O 1
ATOM 604 N N . ILE A 1 78 ? -0.786 10.043 -4.807 1.00 75.50 78 ILE A N 1
ATOM 605 C CA . ILE A 1 78 ? -1.413 8.778 -4.381 1.00 75.50 78 ILE A CA 1
ATOM 606 C C . ILE A 1 78 ? -2.780 8.600 -5.049 1.00 75.50 78 ILE A C 1
ATOM 608 O O . ILE A 1 78 ? -3.138 7.486 -5.413 1.00 75.50 78 ILE A O 1
ATOM 612 N N . LYS A 1 79 ? -3.517 9.682 -5.333 1.00 70.12 79 LYS A N 1
ATOM 613 C CA . LYS A 1 79 ? -4.796 9.589 -6.065 1.00 70.12 79 LYS A CA 1
ATOM 614 C C . LYS A 1 79 ? -4.629 8.988 -7.467 1.00 70.12 79 LYS A C 1
ATOM 616 O O . LYS A 1 79 ? -5.534 8.320 -7.964 1.00 70.12 79 LYS A O 1
ATOM 621 N N . HIS A 1 80 ? -3.455 9.149 -8.082 1.00 66.62 80 HIS A N 1
ATOM 622 C CA . HIS A 1 80 ? -3.121 8.474 -9.337 1.00 66.62 80 HIS A CA 1
ATOM 623 C C . HIS A 1 80 ? -2.940 6.956 -9.178 1.00 66.62 80 HIS A C 1
ATOM 625 O O . HIS A 1 80 ? -3.143 6.247 -10.153 1.00 66.62 80 HIS A O 1
ATOM 631 N N . LEU A 1 81 ? -2.645 6.421 -7.984 1.00 65.62 81 LEU A N 1
ATOM 632 C CA . LEU A 1 81 ? -2.672 4.968 -7.753 1.00 65.62 81 LEU A CA 1
ATOM 633 C C . LEU A 1 81 ? -4.085 4.397 -7.898 1.00 65.62 81 LEU A C 1
ATOM 635 O O . LEU A 1 81 ? -4.258 3.351 -8.512 1.00 65.62 81 LEU A O 1
ATOM 639 N N . ARG A 1 82 ? -5.091 5.094 -7.355 1.00 62.50 82 ARG A N 1
ATOM 640 C CA . ARG A 1 82 ? -6.497 4.654 -7.389 1.00 62.50 82 ARG A CA 1
ATOM 641 C C . ARG A 1 82 ? -7.123 4.763 -8.784 1.00 62.50 82 ARG A C 1
ATOM 643 O O . ARG A 1 82 ? -7.960 3.940 -9.144 1.00 62.50 82 ARG A O 1
ATOM 650 N N . ASN A 1 83 ? -6.695 5.751 -9.573 1.00 62.19 83 ASN A N 1
ATOM 651 C CA . ASN A 1 83 ? -7.306 6.057 -10.871 1.00 62.19 83 ASN A CA 1
ATOM 652 C C . ASN A 1 83 ? -6.454 5.654 -12.087 1.00 62.19 83 ASN A C 1
ATOM 654 O O . ASN A 1 83 ? -7.009 5.327 -13.128 1.00 62.19 83 ASN A O 1
ATOM 658 N N . GLY A 1 84 ? -5.126 5.717 -11.981 1.00 51.34 84 GLY A N 1
ATOM 659 C CA . GLY A 1 84 ? -4.207 5.810 -13.124 1.00 51.34 84 GLY A CA 1
ATOM 660 C C . GLY A 1 84 ? -3.543 4.509 -13.564 1.00 51.34 84 GLY A C 1
ATOM 661 O O . GLY A 1 84 ? -2.831 4.515 -14.559 1.00 51.34 84 GLY A O 1
ATOM 662 N N . TYR A 1 85 ? -3.775 3.401 -12.862 1.00 55.34 85 TYR A N 1
ATOM 663 C CA . TYR A 1 85 ? -3.195 2.107 -13.230 1.00 55.34 85 TYR A CA 1
ATOM 664 C C . TYR A 1 85 ? -4.228 1.044 -13.605 1.00 55.34 85 TYR A C 1
ATOM 666 O O . TYR A 1 85 ? -3.858 -0.104 -13.817 1.00 55.34 85 TYR A O 1
ATOM 674 N N . LYS A 1 86 ? -5.513 1.400 -13.723 1.00 55.16 86 LYS A N 1
ATOM 675 C CA . LYS A 1 86 ? -6.572 0.439 -14.080 1.00 55.16 86 LYS A CA 1
ATOM 676 C C . LYS A 1 86 ? -6.300 -0.328 -15.381 1.00 55.16 86 LYS A C 1
ATOM 678 O O . LYS A 1 86 ? -6.785 -1.439 -15.521 1.00 55.16 86 LYS A O 1
ATOM 683 N N . GLU A 1 87 ? -5.535 0.255 -16.302 1.00 52.72 87 GLU A N 1
ATOM 684 C CA . GLU A 1 87 ? -5.172 -0.363 -17.585 1.00 52.72 87 GLU A CA 1
ATOM 685 C C . GLU A 1 87 ? -3.861 -1.171 -17.531 1.00 52.72 87 GLU A C 1
ATOM 687 O O . GLU A 1 87 ? -3.590 -1.949 -18.437 1.00 52.72 87 GLU A O 1
ATOM 692 N N . MET A 1 88 ? -3.048 -1.009 -16.478 1.00 54.41 88 MET A N 1
ATOM 693 C CA . MET A 1 88 ? -1.713 -1.621 -16.349 1.00 54.41 88 MET A CA 1
ATOM 694 C C . MET A 1 88 ? -1.570 -2.570 -15.150 1.00 54.41 88 MET A C 1
ATOM 696 O O . MET A 1 88 ? -0.549 -3.240 -15.025 1.00 54.4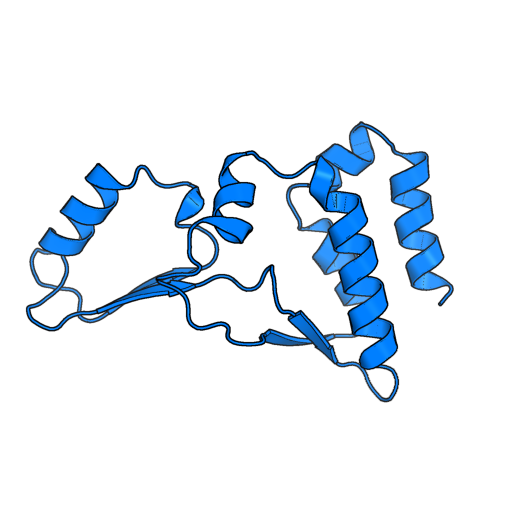1 88 MET A O 1
ATOM 700 N N . ILE A 1 89 ? -2.550 -2.606 -14.246 1.00 58.59 89 ILE A N 1
ATOM 701 C CA . ILE A 1 89 ? -2.516 -3.416 -13.027 1.00 58.59 89 ILE A CA 1
ATOM 702 C C . ILE A 1 89 ? -3.628 -4.456 -13.083 1.00 58.59 89 ILE A C 1
ATOM 704 O O . ILE A 1 89 ? -4.812 -4.123 -13.121 1.00 58.59 89 ILE A O 1
ATOM 708 N N . GLU A 1 90 ? -3.240 -5.726 -13.013 1.00 61.59 90 GLU A N 1
ATOM 709 C CA . GLU A 1 90 ? -4.162 -6.786 -12.624 1.00 61.59 90 GLU A CA 1
ATOM 710 C C . GLU A 1 90 ? -4.610 -6.545 -11.176 1.00 61.59 90 GLU A C 1
ATOM 712 O O . GLU A 1 90 ? -3.787 -6.372 -10.273 1.00 61.59 90 GLU A O 1
ATOM 717 N N . ASN A 1 91 ? -5.924 -6.517 -10.942 1.00 63.84 91 ASN A N 1
ATOM 718 C CA . ASN A 1 91 ? -6.485 -6.349 -9.602 1.00 63.84 91 ASN A CA 1
ATOM 719 C C . ASN A 1 91 ? -6.275 -7.627 -8.779 1.00 63.84 91 ASN A C 1
ATOM 721 O O . ASN A 1 91 ? -7.160 -8.476 -8.676 1.00 63.84 91 ASN A O 1
ATOM 725 N N . ILE A 1 92 ? -5.089 -7.761 -8.191 1.00 74.06 92 ILE A N 1
ATOM 726 C CA . ILE A 1 92 ? -4.756 -8.855 -7.283 1.00 74.06 92 ILE A CA 1
ATOM 727 C C . ILE A 1 92 ? -5.184 -8.458 -5.871 1.00 74.06 92 ILE A C 1
ATOM 729 O O . ILE A 1 92 ? -4.637 -7.531 -5.269 1.00 74.0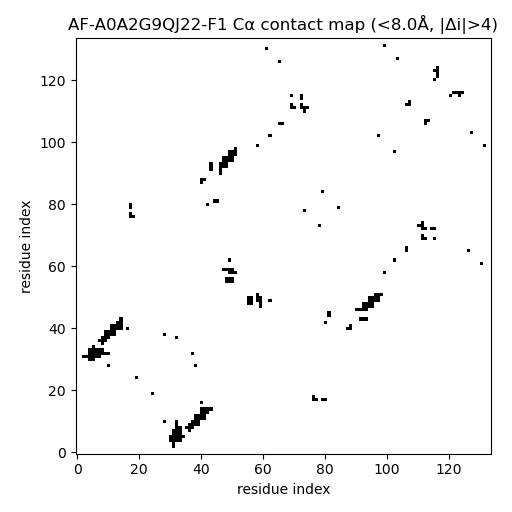6 92 ILE A O 1
ATOM 733 N N . VAL A 1 93 ? -6.154 -9.190 -5.323 1.00 79.56 93 VAL A N 1
ATOM 734 C CA . VAL A 1 93 ? -6.563 -9.027 -3.924 1.00 79.56 93 VAL A CA 1
ATOM 735 C C . VAL A 1 93 ? -5.412 -9.450 -3.014 1.00 79.56 93 VAL A C 1
ATOM 737 O O . VAL A 1 93 ? -4.993 -10.609 -2.996 1.00 79.56 93 VAL A O 1
ATOM 740 N N . THR A 1 94 ? -4.904 -8.502 -2.235 1.00 83.69 94 THR A N 1
ATOM 741 C CA . THR A 1 94 ? -3.837 -8.736 -1.267 1.00 83.69 94 THR A CA 1
ATOM 742 C C . THR A 1 94 ? -4.437 -9.275 0.026 1.00 83.69 94 THR A C 1
ATOM 744 O O . THR A 1 94 ? -5.198 -8.593 0.704 1.00 83.69 94 THR A O 1
ATOM 747 N N . LYS A 1 95 ? -4.075 -10.500 0.408 1.00 90.06 95 LYS A N 1
ATOM 748 C CA . LYS A 1 95 ? -4.524 -11.107 1.669 1.00 90.06 95 LYS A CA 1
ATOM 749 C C . LYS A 1 95 ? -3.430 -10.971 2.713 1.00 90.06 95 LYS A C 1
ATOM 751 O O . LYS A 1 95 ? -2.363 -11.568 2.567 1.00 90.06 95 LYS A O 1
ATOM 756 N N . ILE A 1 96 ? -3.691 -10.215 3.773 1.00 90.50 96 ILE A N 1
ATOM 757 C CA . ILE A 1 96 ? -2.756 -10.056 4.888 1.00 90.50 96 ILE A CA 1
ATOM 758 C C . ILE A 1 96 ? -3.307 -10.743 6.129 1.00 90.50 96 ILE A C 1
ATOM 760 O O . ILE A 1 96 ? -4.496 -10.669 6.412 1.00 90.50 96 ILE A O 1
ATOM 764 N N . ARG A 1 97 ? -2.441 -11.423 6.884 1.00 94.12 97 ARG A N 1
ATOM 765 C CA . ARG A 1 97 ? -2.804 -12.054 8.159 1.00 94.12 97 ARG A CA 1
ATOM 766 C C . ARG A 1 97 ? -2.179 -11.277 9.299 1.00 94.12 97 ARG A C 1
ATOM 768 O O . ARG A 1 97 ? -0.952 -11.240 9.408 1.00 94.12 97 ARG A O 1
ATOM 775 N N . MET A 1 98 ? -2.998 -10.657 10.142 1.00 94.69 98 MET A N 1
ATOM 776 C CA . MET A 1 98 ? -2.497 -9.911 11.295 1.00 94.69 98 MET A CA 1
ATOM 777 C C . MET A 1 98 ? -3.554 -9.720 12.388 1.00 94.69 98 MET A C 1
ATOM 779 O O . MET A 1 98 ? -4.727 -9.571 12.066 1.00 94.69 98 MET A O 1
ATOM 783 N N . PRO A 1 99 ? -3.153 -9.691 13.674 1.00 94.56 99 PRO A N 1
ATOM 784 C CA . PRO A 1 99 ? -4.040 -9.291 14.765 1.00 94.56 99 PRO A CA 1
ATOM 785 C C . PRO A 1 99 ? -4.364 -7.792 14.707 1.00 94.56 99 PRO A C 1
ATOM 787 O O . PRO A 1 99 ? -3.597 -7.011 14.139 1.00 94.56 99 PRO A O 1
ATOM 790 N N . LEU A 1 100 ? -5.442 -7.384 15.385 1.00 92.06 100 LEU A N 1
ATOM 791 C CA . LEU A 1 100 ? -5.905 -5.991 15.452 1.00 92.06 100 LEU A CA 1
ATOM 792 C C . LEU A 1 100 ? -4.812 -4.998 15.859 1.00 92.06 100 LEU A C 1
ATOM 794 O O . LEU A 1 100 ? -4.591 -4.022 15.155 1.00 92.06 100 LEU A O 1
ATOM 798 N N . ALA A 1 101 ? -4.041 -5.285 16.910 1.00 93.81 101 ALA A N 1
ATOM 799 C CA . ALA A 1 101 ? -2.950 -4.401 17.334 1.00 93.81 101 ALA A CA 1
ATOM 800 C C . ALA A 1 101 ? -1.934 -4.116 16.205 1.00 93.81 101 ALA A C 1
ATOM 802 O O . ALA A 1 101 ? -1.427 -3.003 16.071 1.00 93.81 101 ALA A O 1
ATOM 803 N N . ARG A 1 102 ? -1.666 -5.108 15.344 1.00 94.94 102 ARG A N 1
ATOM 804 C CA . ARG A 1 102 ? -0.777 -4.941 14.188 1.00 94.94 102 ARG A CA 1
ATOM 805 C C . ARG A 1 102 ? -1.465 -4.207 13.038 1.00 94.94 102 ARG A C 1
ATOM 807 O O . ARG A 1 102 ? -0.781 -3.466 12.340 1.00 94.94 102 ARG A O 1
ATOM 814 N N . LEU A 1 103 ? -2.778 -4.368 12.866 1.00 93.56 103 LEU A N 1
ATOM 815 C CA . LEU A 1 103 ? -3.566 -3.577 11.918 1.00 93.56 103 LEU A CA 1
ATOM 816 C C . LEU A 1 103 ? -3.525 -2.085 12.271 1.00 93.56 103 LEU A C 1
ATOM 818 O O . LEU A 1 103 ? -3.243 -1.262 11.406 1.00 93.56 103 LEU A O 1
ATOM 822 N N . LEU A 1 104 ? -3.731 -1.738 13.543 1.00 94.94 104 LEU A N 1
ATOM 823 C CA . LEU A 1 104 ? -3.668 -0.351 14.013 1.00 94.94 104 LEU A CA 1
ATOM 824 C C . LEU A 1 104 ? -2.272 0.240 13.797 1.00 94.94 104 LEU A C 1
ATOM 826 O O . LEU A 1 104 ? -2.141 1.324 13.229 1.00 94.94 104 LEU A O 1
ATOM 830 N N . GLY A 1 105 ? -1.225 -0.509 14.157 1.00 95.38 105 GLY A N 1
ATOM 831 C CA . GLY A 1 105 ? 0.157 -0.118 13.874 1.00 95.38 105 GLY A CA 1
ATOM 832 C C . GLY A 1 105 ? 0.433 0.048 12.375 1.00 95.38 105 GLY A C 1
ATOM 833 O O . GLY A 1 105 ? 1.121 0.981 11.977 1.00 95.38 105 GLY A O 1
ATOM 834 N N . PHE A 1 106 ? -0.145 -0.804 11.525 1.00 94.00 106 PHE A N 1
ATOM 835 C CA . PHE A 1 106 ? -0.030 -0.690 10.071 1.00 94.00 106 PHE A CA 1
ATOM 836 C C . PHE A 1 106 ? -0.717 0.571 9.529 1.00 94.00 106 PHE A C 1
ATOM 838 O O . PHE A 1 106 ? -0.128 1.282 8.719 1.00 94.00 106 PHE A O 1
ATOM 845 N N . ILE A 1 107 ? -1.909 0.923 10.020 1.00 93.81 107 ILE A N 1
ATOM 846 C CA . ILE A 1 107 ? -2.567 2.189 9.660 1.00 93.81 107 ILE A CA 1
ATOM 847 C C . ILE A 1 107 ? -1.698 3.392 10.045 1.00 93.81 107 ILE A C 1
ATOM 849 O O . ILE A 1 107 ? -1.605 4.358 9.291 1.00 93.81 107 ILE A O 1
ATOM 853 N N . GLN A 1 108 ? -0.998 3.335 11.177 1.00 94.94 108 GLN A N 1
ATOM 854 C CA . GLN A 1 108 ? -0.116 4.423 11.604 1.00 94.94 108 GLN A CA 1
ATOM 855 C C . GLN A 1 108 ? 1.087 4.637 10.673 1.00 94.94 108 GLN A C 1
ATOM 857 O O . GLN A 1 108 ? 1.636 5.739 10.649 1.00 94.94 108 GLN A O 1
ATOM 862 N N . THR A 1 109 ? 1.483 3.639 9.871 1.00 92.62 109 THR A N 1
ATOM 863 C CA . THR A 1 109 ? 2.559 3.809 8.878 1.00 92.62 109 THR A CA 1
ATOM 864 C C . THR A 1 109 ? 2.100 4.538 7.617 1.00 92.62 109 THR A C 1
ATOM 866 O O . THR A 1 109 ? 2.924 4.878 6.769 1.00 92.62 109 THR A O 1
ATOM 869 N N . PHE A 1 110 ? 0.795 4.759 7.443 1.00 91.12 110 PHE A N 1
ATOM 870 C CA . PHE A 1 110 ? 0.269 5.403 6.247 1.00 91.12 110 PHE A CA 1
ATOM 871 C C . PHE A 1 110 ? 0.651 6.887 6.275 1.00 91.12 110 PHE A C 1
ATOM 873 O O . PHE A 1 110 ? 0.351 7.562 7.259 1.00 91.12 110 PHE A O 1
ATOM 880 N N . PRO A 1 111 ? 1.235 7.457 5.202 1.00 89.44 111 PRO A N 1
ATOM 881 C CA . PRO A 1 111 ? 1.656 8.863 5.203 1.00 89.44 111 PRO A CA 1
ATOM 882 C C . PRO A 1 111 ? 0.510 9.873 5.410 1.00 89.44 111 PRO A C 1
ATOM 884 O O . PRO A 1 111 ? 0.759 11.020 5.768 1.00 89.44 111 PRO A O 1
ATOM 887 N N . MET A 1 112 ? -0.743 9.449 5.231 1.00 92.44 112 MET A N 1
ATOM 888 C CA . MET A 1 112 ? -1.952 10.217 5.535 1.00 92.44 112 MET A CA 1
ATOM 889 C C . MET A 1 112 ? -2.197 10.354 7.043 1.00 92.44 112 MET A C 1
ATOM 891 O O . MET A 1 112 ? -2.748 11.361 7.482 1.00 92.44 112 MET A O 1
ATOM 895 N N . TYR A 1 113 ? -1.807 9.356 7.843 1.00 95.00 113 TYR A N 1
ATOM 896 C CA . TYR A 1 113 ? -2.152 9.292 9.261 1.00 95.00 113 TYR A CA 1
ATOM 897 C C . TYR A 1 113 ? -1.512 10.415 10.094 1.00 95.00 113 TYR A C 1
ATOM 899 O O . TYR A 1 113 ? -2.247 11.061 10.839 1.00 95.00 113 TYR A O 1
ATOM 907 N N . PRO A 1 114 ? -0.210 10.748 9.952 1.00 95.50 114 PRO A N 1
ATOM 908 C CA . PRO A 1 114 ? 0.367 11.894 10.655 1.00 95.50 114 PRO A CA 1
ATOM 909 C C . PRO A 1 114 ? -0.343 13.217 10.334 1.00 95.50 114 PRO A C 1
ATOM 911 O O . PRO A 1 114 ? -0.566 14.028 11.231 1.00 95.50 114 PRO A O 1
ATOM 914 N N . ILE A 1 115 ? -0.754 13.414 9.075 1.00 95.31 115 ILE A N 1
ATOM 915 C CA . ILE A 1 115 ? -1.495 14.608 8.637 1.00 95.31 115 ILE A CA 1
ATOM 916 C C . ILE A 1 115 ? -2.883 14.629 9.286 1.00 95.31 115 ILE A C 1
ATOM 918 O O . ILE A 1 115 ? -3.308 15.655 9.821 1.00 95.31 115 ILE A O 1
ATOM 922 N N . TYR A 1 116 ? -3.586 13.495 9.280 1.00 96.50 116 TYR A N 1
ATOM 923 C CA . TYR A 1 116 ? -4.888 13.367 9.926 1.00 96.50 116 TYR A CA 1
ATOM 924 C C . TYR A 1 116 ? -4.803 13.638 11.433 1.00 96.50 116 TYR A C 1
ATOM 926 O O . TYR A 1 116 ? -5.568 14.439 11.962 1.00 96.50 116 TYR A O 1
ATOM 934 N N . LEU A 1 117 ? -3.813 13.057 12.113 1.00 97.00 117 LEU A N 1
ATOM 935 C CA . LEU A 1 117 ? -3.577 13.259 13.540 1.00 97.00 117 LEU A CA 1
ATOM 936 C C . LEU A 1 117 ? -3.264 14.723 13.874 1.00 97.00 117 LEU A C 1
ATOM 938 O O . LEU A 1 117 ? -3.752 15.235 14.876 1.00 97.00 117 LEU A O 1
ATOM 942 N N . GLN A 1 118 ? -2.475 15.404 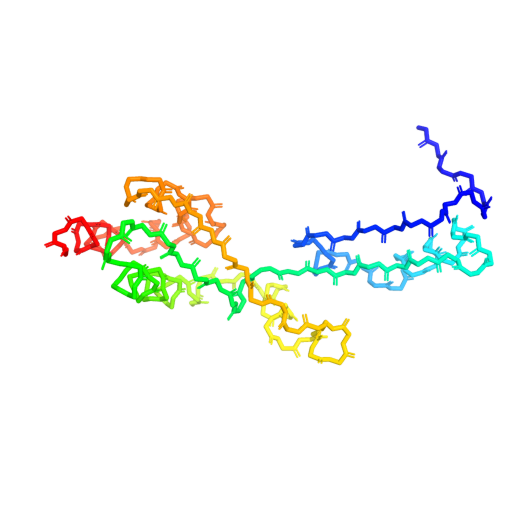13.041 1.00 96.75 118 GLN A N 1
ATOM 943 C CA . GLN A 1 118 ? -2.141 16.812 13.251 1.00 96.75 118 GLN A CA 1
ATOM 944 C C . GLN A 1 118 ? -3.344 17.737 13.019 1.00 96.75 118 GLN A C 1
ATOM 946 O O . GLN A 1 118 ? -3.537 18.699 13.759 1.00 96.75 118 GLN A O 1
ATOM 951 N N . THR A 1 119 ? -4.142 17.467 11.986 1.00 96.69 119 THR A N 1
ATOM 952 C CA . THR A 1 119 ? -5.267 18.329 11.587 1.00 96.69 119 THR A CA 1
ATOM 953 C C . THR A 1 119 ? -6.528 18.080 12.407 1.00 96.69 119 THR A C 1
ATOM 955 O O . THR A 1 119 ? -7.287 19.013 12.663 1.00 96.69 119 THR A O 1
ATOM 958 N N . LYS A 1 120 ? -6.758 16.831 12.821 1.00 97.06 120 LYS A N 1
ATOM 959 C CA . LYS A 1 120 ? -7.961 16.375 13.519 1.00 97.06 120 LYS A CA 1
ATOM 960 C C . LYS A 1 120 ? -7.629 15.367 14.632 1.00 97.06 120 LYS A C 1
ATOM 962 O O . LYS A 1 120 ? -8.045 14.207 14.576 1.00 97.06 120 LYS A O 1
ATOM 967 N N . PRO A 1 121 ? -6.908 15.792 15.682 1.00 96.56 121 PRO A N 1
ATOM 968 C CA . PRO A 1 121 ? -6.365 14.885 16.692 1.00 96.56 121 PRO A CA 1
ATOM 969 C C . PRO A 1 121 ? -7.431 14.065 17.423 1.00 96.56 121 PRO A C 1
ATOM 971 O O . PRO A 1 121 ? -7.237 12.873 17.657 1.00 96.56 121 PRO A O 1
ATOM 974 N N . GLU A 1 122 ? -8.568 14.671 17.767 1.00 97.38 122 GLU A N 1
ATOM 975 C CA . GLU A 1 122 ? -9.626 13.971 18.501 1.00 97.38 122 GLU A CA 1
ATOM 976 C C . GLU A 1 122 ? -10.383 12.965 17.627 1.00 97.38 122 GLU A C 1
ATOM 978 O O . GLU A 1 122 ? -10.702 11.873 18.100 1.00 97.38 122 GLU A O 1
ATOM 983 N N . GLU A 1 123 ? -10.596 13.268 16.341 1.00 96.88 123 GLU A N 1
ATOM 984 C CA . GLU A 1 123 ? -11.183 12.312 15.391 1.00 96.88 123 GLU A CA 1
ATOM 985 C C . GLU A 1 123 ? -10.219 11.144 15.118 1.00 96.88 123 GLU A C 1
ATOM 987 O O . GLU A 1 123 ? -10.641 9.989 15.135 1.00 96.88 123 GLU A O 1
ATOM 992 N N . ALA A 1 124 ? -8.914 11.411 14.976 1.00 95.94 124 ALA A N 1
ATOM 993 C CA . ALA A 1 124 ? -7.897 10.376 14.783 1.00 95.94 124 ALA A CA 1
ATOM 994 C C . ALA A 1 124 ? -7.782 9.427 15.988 1.00 95.94 124 ALA A C 1
ATOM 996 O O . ALA A 1 124 ? -7.774 8.205 15.822 1.00 95.94 124 ALA A O 1
ATOM 997 N N . LYS A 1 125 ? -7.763 9.967 17.215 1.00 95.62 125 LYS A N 1
ATOM 998 C CA . LYS A 1 125 ? -7.783 9.153 18.443 1.00 95.62 125 LYS A CA 1
ATOM 999 C C . LYS A 1 125 ? -9.086 8.369 18.580 1.00 95.62 125 LYS A C 1
ATOM 1001 O O . LYS A 1 125 ? -9.056 7.216 19.002 1.00 95.62 125 LYS A O 1
ATOM 1006 N N . LYS A 1 126 ? -10.229 8.979 18.240 1.00 96.44 126 LYS A N 1
ATOM 1007 C CA . LYS A 1 126 ? -11.533 8.304 18.268 1.00 96.44 126 LYS A CA 1
ATOM 1008 C C . LYS A 1 126 ? -11.568 7.134 17.286 1.00 96.44 126 LYS A C 1
ATOM 1010 O O . LYS A 1 126 ? -11.992 6.063 17.688 1.00 96.44 126 LYS A O 1
ATOM 1015 N N . MET A 1 127 ? -11.075 7.315 16.060 1.00 95.88 127 MET A N 1
ATOM 1016 C CA . MET A 1 127 ? -10.976 6.248 15.058 1.00 95.88 127 MET A CA 1
ATOM 1017 C C . MET A 1 127 ? -10.198 5.040 15.600 1.00 95.88 127 MET A C 1
ATOM 1019 O O . MET A 1 127 ? -10.674 3.916 15.486 1.00 95.88 127 MET A O 1
ATOM 1023 N N . MET A 1 128 ? -9.041 5.276 16.231 1.00 95.19 128 MET A N 1
ATOM 1024 C CA . MET A 1 128 ? -8.230 4.204 16.820 1.00 95.19 128 MET A CA 1
ATOM 1025 C C . MET A 1 128 ? -8.968 3.474 17.952 1.00 95.19 128 MET A C 1
ATOM 1027 O O . MET A 1 128 ? -9.052 2.253 17.920 1.00 95.19 128 MET A O 1
ATOM 1031 N N . ARG A 1 129 ? -9.581 4.208 18.892 1.00 95.00 129 ARG A N 1
ATOM 1032 C CA . ARG A 1 129 ? -10.353 3.602 19.995 1.00 95.00 129 ARG A CA 1
ATOM 1033 C C . ARG A 1 129 ? -11.561 2.805 19.504 1.00 95.00 129 ARG A C 1
ATOM 1035 O O . ARG A 1 129 ? -11.771 1.682 19.932 1.00 95.00 129 ARG A O 1
ATOM 1042 N N . THR A 1 130 ? -12.334 3.357 18.570 1.00 93.62 130 THR A N 1
ATOM 1043 C CA . THR A 1 130 ? -13.505 2.664 18.013 1.00 93.62 130 THR A CA 1
ATOM 1044 C C . THR A 1 130 ? -13.113 1.377 17.287 1.00 93.62 130 THR A C 1
ATOM 1046 O O . THR A 1 130 ? -13.883 0.425 17.303 1.00 93.62 130 THR A O 1
ATOM 1049 N N . ALA A 1 131 ? -11.932 1.324 16.666 1.00 91.56 131 ALA A N 1
ATOM 1050 C CA . ALA A 1 131 ? -11.424 0.091 16.075 1.00 91.56 131 ALA A CA 1
ATOM 1051 C C . ALA A 1 131 ? -11.023 -0.951 17.138 1.00 91.56 131 ALA A C 1
ATOM 1053 O O . ALA A 1 131 ? -11.211 -2.135 16.895 1.00 91.56 131 ALA A O 1
ATOM 1054 N N . GLU A 1 132 ? -10.507 -0.529 18.299 1.00 90.25 132 GLU A N 1
ATOM 1055 C CA . GLU A 1 132 ? -10.154 -1.405 19.434 1.00 90.25 132 GLU A CA 1
ATOM 1056 C C . GLU A 1 132 ? -11.370 -1.976 20.179 1.00 90.25 132 GLU A C 1
ATOM 1058 O O . GLU A 1 132 ? -11.285 -3.065 20.741 1.00 90.25 132 GLU A O 1
ATOM 1063 N N . GLU A 1 133 ? -12.483 -1.243 20.197 1.00 88.19 133 GLU A N 1
ATOM 1064 C CA . GLU A 1 133 ? -13.714 -1.596 20.922 1.00 88.19 133 GLU A CA 1
ATOM 1065 C C . GLU A 1 133 ? -14.669 -2.514 20.131 1.00 88.19 133 GLU A C 1
ATOM 1067 O O . GLU A 1 133 ? -15.696 -2.931 20.670 1.00 88.19 133 GLU A O 1
ATOM 1072 N N . ARG A 1 134 ? -14.360 -2.804 18.862 1.00 80.00 134 ARG A N 1
ATOM 1073 C CA . ARG A 1 134 ? -15.144 -3.674 17.969 1.00 80.00 134 ARG A CA 1
ATOM 1074 C C . ARG A 1 134 ? -14.718 -5.134 18.067 1.00 80.00 134 ARG A C 1
ATOM 1076 O O . ARG A 1 134 ? -15.627 -5.991 17.995 1.00 80.00 134 ARG A O 1
#

Solvent-accessible surface area (backbone atoms only — not comparable to full-atom values): 7921 Å² total; per-residue (Å²): 137,84,84,54,69,50,66,35,62,72,47,75,34,72,75,47,63,63,76,56,62,63,70,69,49,51,56,50,48,64,46,23,34,27,96,91,37,45,81,48,61,49,71,54,89,93,35,64,44,35,39,38,93,94,45,26,68,62,45,25,50,52,51,51,55,54,50,58,72,34,54,86,52,52,54,75,50,55,56,42,63,81,64,68,35,75,90,75,41,82,90,60,74,37,76,44,79,54,55,68,74,55,50,56,54,52,53,61,70,38,84,23,39,63,54,41,38,72,77,38,47,67,60,45,53,46,53,54,50,57,61,73,76,108